Protein AF-A0A268QV67-F1 (afdb_monomer)

Structure (mmCIF, N/CA/C/O backbone):
data_AF-A0A268QV67-F1
#
_entry.id   AF-A0A268QV67-F1
#
loop_
_atom_site.group_PDB
_atom_site.id
_atom_site.type_symbol
_atom_site.label_atom_id
_atom_site.label_alt_id
_atom_site.label_comp_id
_atom_site.label_asym_id
_atom_site.label_entity_id
_atom_site.label_seq_id
_atom_site.pdbx_PDB_ins_code
_atom_site.Cartn_x
_atom_site.Cartn_y
_atom_site.Cartn_z
_atom_site.occupancy
_atom_site.B_iso_or_equiv
_atom_site.auth_seq_id
_atom_site.auth_comp_id
_atom_site.auth_asym_id
_atom_site.auth_atom_id
_atom_site.pdbx_PDB_model_num
ATOM 1 N N . TRP A 1 1 ? -5.470 3.882 -0.941 1.00 94.44 1 TRP A N 1
ATOM 2 C CA . TRP A 1 1 ? -4.275 4.562 -0.418 1.00 94.44 1 TRP A CA 1
ATOM 3 C C . TRP A 1 1 ? -3.032 3.879 -0.976 1.00 94.44 1 TRP A C 1
ATOM 5 O O . TRP A 1 1 ? -2.979 2.657 -0.959 1.00 94.44 1 TRP A O 1
ATOM 15 N N . TYR A 1 2 ? -2.085 4.646 -1.523 1.00 96.75 2 TYR A N 1
ATOM 16 C CA . TYR A 1 2 ? -0.872 4.145 -2.180 1.00 96.75 2 TYR A CA 1
ATOM 17 C C . TYR A 1 2 ? 0.352 4.808 -1.545 1.00 96.75 2 TYR A C 1
ATOM 19 O O . TYR A 1 2 ? 0.391 6.037 -1.464 1.00 96.75 2 TYR A O 1
ATOM 27 N N . SER A 1 3 ? 1.297 4.026 -1.020 1.00 97.50 3 SER A N 1
ATOM 28 C CA . SER A 1 3 ? 2.439 4.570 -0.270 1.00 97.50 3 SER A CA 1
ATOM 29 C C . SER A 1 3 ? 3.671 3.663 -0.304 1.00 97.50 3 SER A C 1
ATOM 31 O O . SER A 1 3 ? 3.614 2.545 -0.798 1.00 97.50 3 SER A O 1
ATOM 33 N N . ALA A 1 4 ? 4.798 4.130 0.229 1.00 97.56 4 ALA A N 1
ATOM 34 C CA . ALA A 1 4 ? 6.015 3.328 0.330 1.00 97.56 4 ALA A CA 1
ATOM 35 C C . ALA A 1 4 ? 5.965 2.367 1.540 1.00 97.56 4 ALA A C 1
ATOM 37 O O . ALA A 1 4 ? 5.409 2.735 2.582 1.00 97.56 4 ALA A O 1
ATOM 38 N N . PRO A 1 5 ? 6.606 1.178 1.482 1.00 97.38 5 PRO A N 1
ATOM 39 C CA . PRO A 1 5 ? 6.769 0.269 2.625 1.00 97.38 5 PRO A CA 1
ATOM 40 C C . PRO A 1 5 ? 7.279 0.943 3.896 1.00 97.38 5 PRO A C 1
ATOM 42 O O . PRO A 1 5 ? 6.878 0.579 5.000 1.00 97.38 5 PRO A O 1
ATOM 45 N N . THR A 1 6 ? 8.141 1.948 3.756 1.00 97.69 6 THR A N 1
ATOM 46 C CA . THR A 1 6 ? 8.666 2.739 4.875 1.00 97.69 6 THR A CA 1
ATOM 47 C C . THR A 1 6 ? 7.556 3.434 5.667 1.00 97.69 6 THR A C 1
ATOM 49 O O . THR A 1 6 ? 7.559 3.363 6.894 1.00 97.69 6 THR A O 1
ATOM 52 N N . ALA A 1 7 ? 6.547 4.006 5.003 1.00 96.75 7 ALA A N 1
ATOM 53 C CA . ALA A 1 7 ? 5.418 4.641 5.685 1.00 96.75 7 ALA A CA 1
ATOM 54 C C . ALA A 1 7 ? 4.578 3.622 6.473 1.00 96.75 7 ALA A C 1
ATOM 56 O O . ALA A 1 7 ? 4.190 3.878 7.614 1.00 96.75 7 ALA A O 1
ATOM 57 N N . PHE A 1 8 ? 4.354 2.433 5.906 1.00 96.56 8 PHE A N 1
ATOM 58 C CA . PHE A 1 8 ? 3.659 1.355 6.611 1.00 96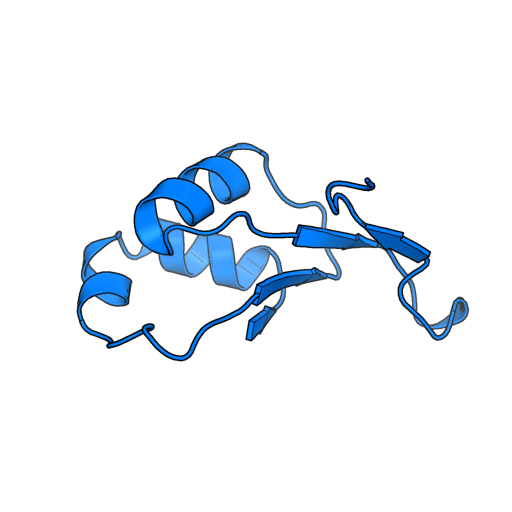.56 8 PHE A CA 1
ATOM 59 C C . PHE A 1 8 ? 4.447 0.863 7.829 1.00 96.56 8 PHE A C 1
ATOM 61 O O . PHE A 1 8 ? 3.865 0.673 8.894 1.00 96.56 8 PHE A O 1
ATOM 68 N N . ARG A 1 9 ? 5.774 0.717 7.710 1.00 96.38 9 ARG A N 1
ATOM 69 C CA . ARG A 1 9 ? 6.648 0.353 8.838 1.00 96.38 9 ARG A CA 1
ATOM 70 C C . ARG A 1 9 ? 6.600 1.395 9.956 1.00 96.38 9 ARG A C 1
ATOM 72 O O . ARG A 1 9 ? 6.529 1.018 11.122 1.00 96.38 9 ARG A O 1
ATOM 79 N N . MET A 1 10 ? 6.587 2.683 9.613 1.00 96.44 10 MET A N 1
ATOM 80 C CA . MET A 1 10 ? 6.458 3.765 10.593 1.00 96.44 10 MET A CA 1
ATOM 81 C C . MET A 1 10 ? 5.110 3.729 11.320 1.00 96.44 10 MET A C 1
ATOM 83 O O . MET A 1 10 ? 5.084 3.853 12.540 1.00 96.44 10 MET A O 1
ATOM 87 N N . LEU A 1 1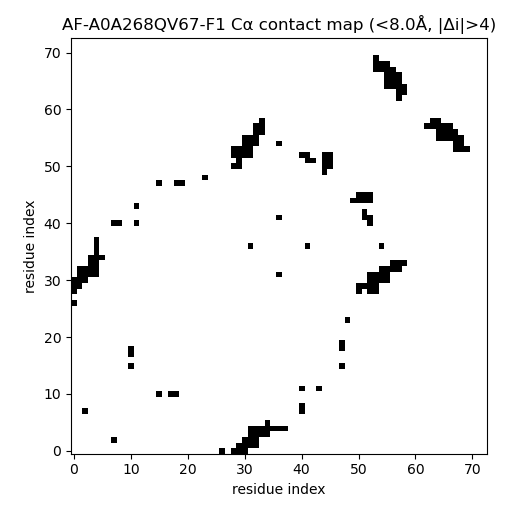1 ? 4.002 3.511 10.604 1.00 95.31 11 LEU A N 1
ATOM 88 C CA . LEU A 1 11 ? 2.676 3.387 11.225 1.00 95.31 11 LEU A CA 1
ATOM 89 C C . LEU A 1 11 ? 2.571 2.160 12.127 1.00 95.31 11 LEU A C 1
ATOM 91 O O . LEU A 1 11 ? 2.067 2.266 13.241 1.00 95.31 11 LEU A O 1
ATOM 95 N N . MET A 1 12 ? 3.090 1.020 11.674 1.00 95.25 12 MET A N 1
ATOM 96 C CA . MET A 1 12 ? 3.163 -0.193 12.483 1.00 95.25 12 MET A CA 1
ATOM 97 C C . MET A 1 12 ? 3.985 0.044 13.761 1.00 95.25 12 MET A C 1
ATOM 99 O O . MET A 1 12 ? 3.574 -0.378 14.838 1.00 95.25 12 MET A O 1
ATOM 103 N N . GLY A 1 13 ? 5.107 0.768 13.666 1.00 95.62 13 GLY A N 1
ATOM 104 C CA . GLY A 1 13 ? 5.939 1.139 14.816 1.00 95.62 13 GLY A CA 1
ATOM 105 C C . GLY A 1 13 ? 5.297 2.165 15.758 1.00 95.62 13 GLY A C 1
ATOM 106 O O . GLY A 1 13 ? 5.548 2.126 16.959 1.00 95.62 13 GLY A O 1
ATOM 107 N N . ALA A 1 14 ? 4.441 3.052 15.243 1.00 95.25 14 ALA A N 1
ATOM 108 C CA . ALA A 1 14 ? 3.683 4.018 16.042 1.00 95.25 14 ALA A CA 1
ATOM 109 C C . ALA A 1 14 ? 2.501 3.384 16.807 1.00 95.25 14 ALA A C 1
ATOM 111 O O . ALA A 1 14 ? 1.924 4.025 17.687 1.00 95.25 14 ALA A O 1
ATOM 112 N N . GLY A 1 15 ? 2.163 2.128 16.496 1.00 93.94 15 GLY A N 1
ATOM 113 C CA . GLY A 1 15 ? 1.135 1.340 17.166 1.00 93.94 15 GLY A CA 1
ATOM 114 C C . GLY A 1 15 ? -0.248 1.422 16.512 1.00 93.94 15 GLY A C 1
ATOM 115 O O . GLY A 1 15 ? -0.654 2.442 15.951 1.00 93.94 15 GLY A O 1
ATOM 116 N N . ASP A 1 16 ? -1.006 0.329 16.643 1.00 93.56 16 ASP A N 1
ATOM 117 C CA . ASP A 1 16 ? -2.316 0.136 15.999 1.00 93.56 16 ASP A CA 1
ATOM 118 C C . ASP A 1 16 ? -3.341 1.229 16.373 1.00 93.56 16 ASP A C 1
ATOM 120 O O . ASP A 1 16 ? -4.217 1.572 15.578 1.00 93.56 16 ASP A O 1
ATOM 124 N N . GLU A 1 17 ? -3.219 1.812 17.569 1.00 92.69 17 GLU A N 1
ATOM 125 C CA . GLU A 1 17 ? -4.141 2.828 18.094 1.00 92.69 17 GLU A CA 1
ATOM 126 C C . GLU A 1 17 ? -4.121 4.141 17.305 1.00 92.69 17 GLU A C 1
ATOM 128 O O . GLU A 1 17 ? -5.090 4.894 17.344 1.00 92.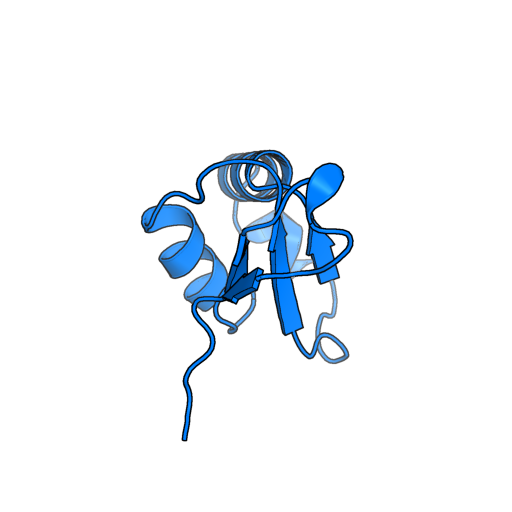69 17 GLU A O 1
ATOM 133 N N . VAL A 1 18 ? -3.043 4.438 16.571 1.00 92.38 18 VAL A N 1
ATOM 134 C CA . VAL A 1 18 ? -2.992 5.634 15.717 1.00 92.38 18 VAL A CA 1
ATOM 135 C C . VAL A 1 18 ? -3.976 5.499 14.561 1.00 92.38 18 VAL A C 1
ATOM 137 O O . VAL A 1 18 ? -4.710 6.440 14.271 1.00 92.38 18 VAL A O 1
ATOM 140 N N . VAL A 1 19 ? -4.026 4.325 13.933 1.00 91.25 19 VAL A N 1
ATOM 141 C CA . VAL A 1 19 ? -4.891 4.079 12.775 1.00 91.25 19 VAL A CA 1
ATOM 142 C C . VAL A 1 19 ? -6.360 4.010 13.191 1.00 91.25 19 VAL A C 1
ATOM 144 O O . VAL A 1 19 ? -7.212 4.581 12.517 1.00 91.25 19 VAL A O 1
ATOM 147 N N . LYS A 1 20 ? -6.655 3.390 14.342 1.00 89.62 20 LYS A N 1
ATOM 148 C CA . LYS A 1 20 ? -8.024 3.230 14.868 1.00 89.62 20 LYS A CA 1
ATOM 149 C C . LYS A 1 20 ? -8.743 4.545 15.192 1.00 89.62 20 LYS A C 1
ATOM 151 O O . LYS A 1 20 ? -9.953 4.538 15.386 1.00 89.62 20 LYS A O 1
ATOM 156 N N . LYS A 1 21 ? -8.022 5.669 15.266 1.00 94.25 21 LYS A N 1
ATOM 157 C CA . LYS A 1 21 ? -8.605 7.004 15.493 1.00 94.25 21 LYS A CA 1
ATOM 158 C C . LYS A 1 21 ? -9.320 7.572 14.268 1.00 94.25 21 LYS A C 1
ATOM 160 O O . LYS A 1 21 ? -10.020 8.571 14.402 1.00 94.25 21 LYS A O 1
ATOM 165 N N . PHE A 1 22 ? -9.119 6.983 13.093 1.00 93.25 22 PHE A N 1
ATOM 166 C CA . 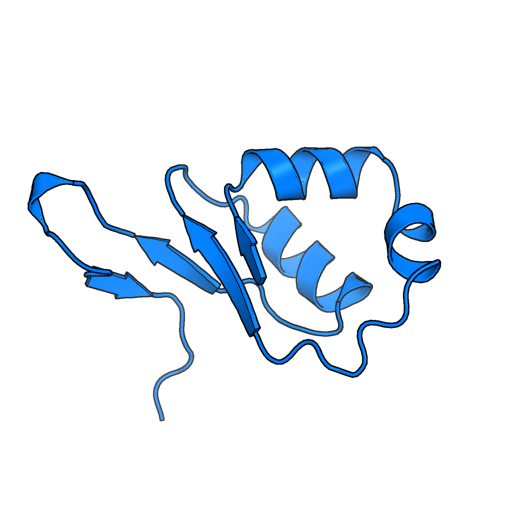PHE A 1 22 ? -9.652 7.488 11.835 1.00 93.25 22 PHE A CA 1
ATOM 167 C C . PHE A 1 22 ? -10.727 6.552 11.284 1.00 93.25 22 PHE A C 1
ATOM 169 O O . PHE A 1 22 ? -10.591 5.331 11.350 1.00 93.25 22 PHE A O 1
ATOM 176 N N . ASP A 1 23 ? -11.778 7.130 10.702 1.00 93.88 23 ASP A N 1
ATOM 177 C CA . ASP A 1 23 ? -12.747 6.363 9.924 1.00 93.88 23 ASP A CA 1
ATOM 178 C C . ASP A 1 23 ? -12.158 6.033 8.546 1.00 93.88 23 ASP A C 1
ATOM 180 O O . ASP A 1 23 ? -11.862 6.919 7.742 1.00 93.88 23 ASP A O 1
ATOM 184 N N . LEU A 1 24 ? -11.981 4.740 8.285 1.00 93.44 24 LEU A N 1
ATOM 185 C CA . LEU A 1 24 ? -11.452 4.208 7.031 1.00 93.44 24 LEU A CA 1
ATOM 186 C C . LEU A 1 24 ? -12.533 3.518 6.192 1.00 93.44 24 LEU A C 1
ATOM 188 O O . LEU A 1 24 ? -12.206 2.792 5.258 1.00 93.44 24 LEU A O 1
ATOM 192 N N . SER A 1 25 ? -13.815 3.755 6.480 1.00 93.38 25 SER A N 1
ATOM 193 C CA . SER A 1 25 ? -14.951 3.154 5.768 1.00 93.38 25 SER A CA 1
ATOM 194 C C . SER A 1 25 ? -14.941 3.390 4.249 1.00 93.38 25 SER A C 1
ATOM 196 O O . SER A 1 25 ? -15.428 2.560 3.484 1.00 93.38 25 SER A O 1
ATOM 198 N N . SER A 1 26 ? -14.348 4.496 3.790 1.00 94.69 26 SER A N 1
ATOM 199 C CA . SER A 1 26 ? -14.202 4.829 2.364 1.00 94.69 26 SER A CA 1
ATOM 200 C C . SER A 1 26 ? -12.975 4.194 1.689 1.00 94.69 26 SER A C 1
ATOM 202 O O . SER A 1 26 ? -12.826 4.261 0.462 1.00 94.69 26 SER A O 1
ATOM 204 N N . LEU A 1 27 ? -12.074 3.577 2.461 1.00 94.44 27 LEU A N 1
ATOM 205 C CA . LEU A 1 27 ? -10.851 2.969 1.952 1.00 94.44 27 LEU A CA 1
ATOM 206 C C . LEU A 1 27 ? -11.173 1.649 1.242 1.00 94.44 27 LEU A C 1
ATOM 208 O O . LEU A 1 27 ? -11.652 0.700 1.849 1.00 94.44 27 LEU A O 1
ATOM 212 N N . ARG A 1 28 ? -10.882 1.585 -0.063 1.00 92.31 28 ARG A N 1
ATOM 213 C CA . ARG A 1 28 ? -11.148 0.392 -0.894 1.00 92.31 28 ARG A CA 1
ATOM 214 C C . ARG A 1 28 ? -9.923 -0.470 -1.185 1.00 92.31 28 ARG A C 1
ATOM 216 O O . ARG A 1 28 ? -10.056 -1.666 -1.404 1.00 92.31 28 ARG A O 1
ATOM 223 N N . HIS A 1 29 ? -8.739 0.137 -1.221 1.00 92.81 29 HIS A N 1
ATOM 224 C CA . HIS A 1 29 ? -7.489 -0.552 -1.538 1.00 92.81 29 HIS A CA 1
ATOM 225 C C . HIS A 1 29 ? -6.320 0.084 -0.797 1.00 92.81 29 HIS A C 1
ATOM 227 O O . HIS A 1 29 ? -6.261 1.313 -0.665 1.00 92.81 29 HIS A O 1
ATOM 233 N N . VAL A 1 30 ? -5.359 -0.743 -0.393 1.00 95.62 30 VAL A N 1
ATOM 234 C CA . VAL A 1 30 ? -4.071 -0.315 0.158 1.00 95.62 30 VAL A CA 1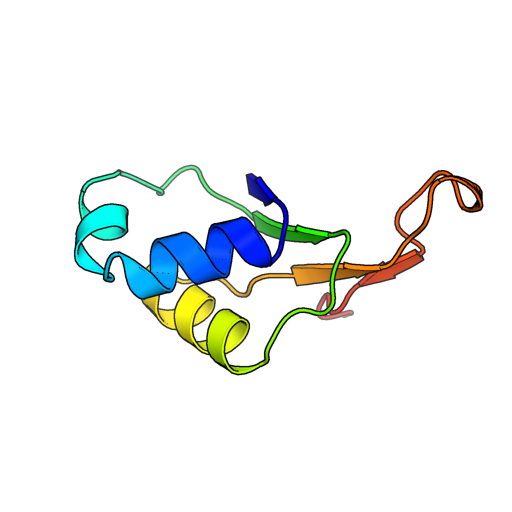
ATOM 235 C C . VAL A 1 30 ? -2.966 -0.924 -0.692 1.00 95.62 30 VAL A C 1
ATOM 237 O O . VA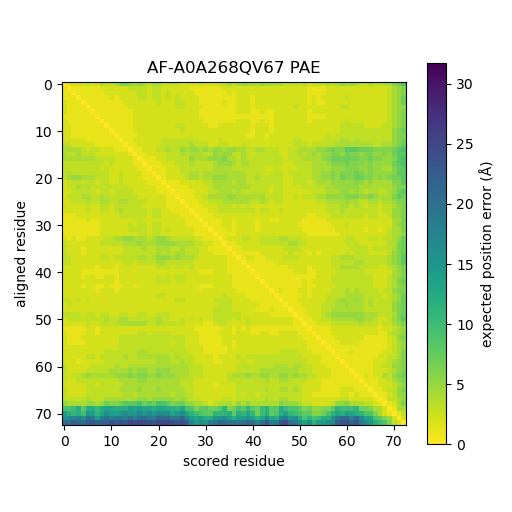L A 1 30 ? -2.976 -2.129 -0.925 1.00 95.62 30 VAL A O 1
ATOM 240 N N . LEU A 1 31 ? -2.050 -0.097 -1.188 1.00 96.38 31 LEU A N 1
ATOM 241 C CA . LEU A 1 31 ? -0.996 -0.513 -2.110 1.00 96.38 31 LEU A CA 1
ATOM 242 C C . LEU A 1 31 ? 0.377 -0.025 -1.623 1.00 96.38 31 LEU A C 1
ATOM 244 O O . LEU A 1 31 ? 0.472 1.093 -1.102 1.00 96.38 31 LEU A O 1
ATOM 248 N N . SER A 1 32 ? 1.424 -0.828 -1.832 1.00 97.25 32 SER A N 1
ATOM 249 C CA . SER A 1 32 ? 2.826 -0.454 -1.623 1.00 97.25 32 SER A CA 1
ATOM 250 C C . SER A 1 32 ? 3.630 -0.372 -2.915 1.00 97.25 32 SER A C 1
ATOM 252 O O . SER A 1 32 ? 3.337 -1.070 -3.883 1.00 97.25 32 SER A O 1
ATOM 254 N N . VAL A 1 33 ? 4.651 0.487 -2.918 1.00 97.69 33 VAL A N 1
ATOM 255 C CA . VAL A 1 33 ? 5.577 0.683 -4.043 1.00 97.69 33 VAL A CA 1
ATOM 256 C C . VAL A 1 33 ? 6.964 1.113 -3.578 1.00 97.69 33 VAL A C 1
ATOM 258 O O . VAL A 1 33 ? 7.109 1.793 -2.564 1.00 97.69 33 VAL A O 1
ATOM 261 N N . GLY A 1 34 ? 7.974 0.783 -4.379 1.00 96.38 34 GLY A N 1
ATOM 262 C CA . GLY A 1 34 ? 9.286 1.432 -4.368 1.00 96.38 34 GLY A CA 1
ATOM 263 C C . GLY A 1 34 ? 10.356 0.665 -3.602 1.00 96.38 34 GLY A C 1
ATOM 264 O O . GLY A 1 34 ? 11.503 0.640 -4.028 1.00 96.38 34 GLY A O 1
ATOM 265 N N . GLU A 1 35 ? 9.984 -0.020 -2.526 1.00 96.56 35 GLU A N 1
ATOM 266 C CA . GLU A 1 35 ? 10.886 -0.873 -1.747 1.00 96.56 35 GLU A CA 1
ATOM 267 C C . GLU A 1 35 ? 10.259 -2.263 -1.544 1.00 96.56 35 GLU A C 1
ATOM 269 O O . GLU A 1 35 ? 9.046 -2.415 -1.712 1.00 96.56 35 GLU A O 1
ATOM 274 N N . PRO A 1 36 ? 11.039 -3.287 -1.158 1.00 94.88 36 PRO A N 1
ATOM 275 C CA . PRO A 1 36 ? 10.481 -4.578 -0.770 1.00 94.88 36 PRO A CA 1
ATOM 276 C C . PRO A 1 36 ? 9.541 -4.463 0.439 1.00 94.88 36 PRO A C 1
ATOM 278 O O . PRO A 1 36 ? 9.896 -3.876 1.466 1.00 94.88 36 PRO A O 1
ATOM 281 N N . LEU A 1 37 ? 8.349 -5.059 0.345 1.00 95.19 37 LEU A N 1
ATOM 282 C CA . LEU A 1 37 ? 7.393 -5.107 1.449 1.00 95.19 37 LEU A CA 1
ATOM 283 C C . LEU A 1 37 ? 7.608 -6.349 2.331 1.00 95.19 37 LEU A C 1
ATOM 285 O O . LEU A 1 37 ? 7.505 -7.488 1.876 1.00 95.19 37 LEU A O 1
ATOM 289 N N . ASN A 1 38 ? 7.836 -6.145 3.630 1.00 94.19 38 ASN A N 1
ATOM 290 C CA . ASN A 1 38 ? 7.979 -7.250 4.580 1.00 94.19 38 ASN A CA 1
ATOM 291 C C . ASN A 1 38 ? 6.649 -8.020 4.758 1.00 94.19 38 ASN A C 1
ATOM 293 O O . ASN A 1 38 ? 5.607 -7.386 4.961 1.00 94.19 38 ASN A O 1
ATOM 297 N N . PRO A 1 39 ? 6.663 -9.368 4.830 1.00 94.06 39 PRO A N 1
ATOM 298 C CA . PRO A 1 39 ? 5.453 -10.167 5.055 1.00 94.06 39 PRO A CA 1
ATOM 299 C C . PRO A 1 39 ? 4.678 -9.800 6.329 1.00 94.06 39 PRO A C 1
ATOM 301 O O . PRO A 1 39 ? 3.448 -9.837 6.338 1.00 94.06 39 PRO A O 1
ATOM 304 N N . GLU A 1 40 ? 5.380 -9.402 7.395 1.00 95.50 40 GLU A N 1
ATOM 305 C CA . GLU A 1 40 ? 4.750 -8.964 8.648 1.00 95.50 40 GLU A CA 1
ATOM 306 C C . GLU A 1 40 ? 3.896 -7.706 8.472 1.00 95.50 40 GLU A C 1
ATOM 308 O O . GLU A 1 40 ? 2.822 -7.603 9.058 1.00 95.50 40 GLU A O 1
ATOM 313 N N . VAL A 1 41 ? 4.306 -6.787 7.592 1.00 95.38 41 VAL A N 1
ATOM 314 C CA . VAL A 1 41 ? 3.540 -5.567 7.301 1.00 95.38 41 VAL A CA 1
ATOM 315 C C . VAL A 1 41 ? 2.242 -5.910 6.565 1.00 95.38 41 VAL A C 1
ATOM 317 O O . VAL A 1 41 ? 1.208 -5.299 6.820 1.00 95.38 41 VAL A O 1
ATOM 320 N N . VAL A 1 42 ? 2.249 -6.940 5.711 1.00 94.44 42 VAL A N 1
ATOM 321 C CA . VAL A 1 42 ? 1.036 -7.441 5.039 1.00 94.44 42 VAL A CA 1
ATOM 322 C C . VAL A 1 42 ? 0.052 -8.043 6.049 1.00 94.44 42 VAL A C 1
ATOM 324 O O . VAL A 1 42 ? -1.151 -7.763 5.990 1.00 94.44 42 VAL A O 1
ATOM 327 N N . ARG A 1 43 ? 0.552 -8.858 6.990 1.00 94.88 43 ARG A N 1
ATOM 328 C CA . ARG A 1 43 ? -0.264 -9.443 8.069 1.00 94.88 43 ARG A CA 1
ATOM 329 C C . ARG A 1 43 ? -0.848 -8.359 8.971 1.00 94.88 43 ARG A C 1
ATOM 331 O O . ARG A 1 43 ? -2.048 -8.363 9.239 1.00 94.88 43 ARG A O 1
ATOM 338 N N . TRP A 1 44 ? -0.016 -7.405 9.376 1.00 95.56 44 TRP A N 1
ATOM 339 C CA . TRP A 1 44 ? -0.425 -6.246 10.160 1.00 95.56 44 TRP A CA 1
ATOM 340 C C . TRP A 1 44 ? -1.490 -5.412 9.439 1.00 95.56 44 TRP A C 1
ATOM 342 O O . TRP A 1 44 ? -2.525 -5.108 10.028 1.00 95.56 44 TRP A O 1
ATOM 352 N N . GLY A 1 45 ? -1.304 -5.124 8.148 1.00 94.38 45 GLY A N 1
ATOM 353 C CA . GLY A 1 45 ? -2.282 -4.379 7.356 1.00 94.38 45 GLY A CA 1
ATOM 354 C C . GLY A 1 45 ? -3.647 -5.070 7.303 1.00 94.38 45 GLY A C 1
ATOM 355 O O . GLY A 1 45 ? -4.670 -4.415 7.486 1.00 94.38 45 GLY A O 1
ATOM 356 N N . THR A 1 46 ? -3.663 -6.402 7.182 1.00 93.44 46 THR A N 1
ATOM 357 C CA . THR A 1 46 ? -4.907 -7.193 7.219 1.00 93.44 46 THR A CA 1
ATOM 358 C C . THR A 1 46 ? -5.617 -7.066 8.569 1.00 93.44 46 THR A C 1
ATOM 360 O O . THR A 1 46 ? -6.836 -6.955 8.606 1.00 93.44 46 THR A O 1
ATOM 363 N N . LYS A 1 47 ? -4.868 -7.020 9.677 1.00 94.12 47 LYS A N 1
ATOM 364 C CA . LYS A 1 47 ? -5.415 -6.840 11.032 1.00 94.12 47 LYS A CA 1
ATOM 365 C C . LYS A 1 47 ? -5.942 -5.419 11.276 1.00 94.12 47 LYS A C 1
ATOM 367 O O . LYS A 1 47 ? -6.974 -5.261 11.917 1.00 94.12 47 LYS A O 1
ATOM 372 N N . VAL A 1 48 ? -5.218 -4.396 10.822 1.00 94.44 48 VAL A N 1
ATOM 373 C CA . VAL A 1 48 ? -5.466 -2.993 11.199 1.00 94.44 48 VAL A CA 1
ATOM 374 C C . VAL A 1 48 ? -6.378 -2.265 10.214 1.00 9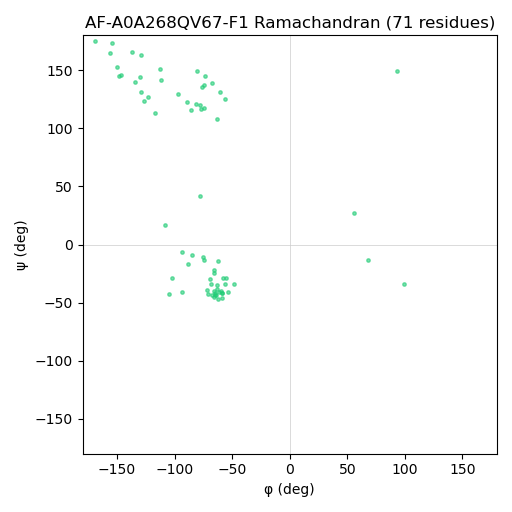4.44 48 VAL A C 1
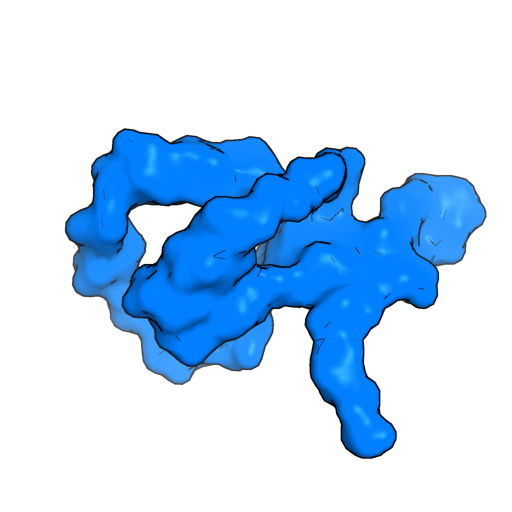ATOM 376 O O . VAL A 1 48 ? -7.260 -1.526 10.637 1.00 94.44 48 VAL A O 1
ATOM 379 N N . PHE A 1 49 ? -6.202 -2.489 8.913 1.00 93.19 49 PHE A N 1
ATOM 380 C CA . PHE A 1 49 ? -7.040 -1.889 7.871 1.00 93.19 49 PHE A CA 1
ATOM 381 C C . PHE A 1 49 ? -8.214 -2.781 7.463 1.00 93.19 49 PHE A C 1
ATOM 383 O O . PHE A 1 49 ? -9.028 -2.359 6.650 1.00 93.19 49 PHE A O 1
ATOM 390 N N . ASN A 1 50 ? -8.285 -4.018 7.974 1.00 92.12 50 ASN A N 1
ATOM 391 C CA . ASN A 1 50 ? -9.192 -5.059 7.480 1.00 92.12 50 ASN A CA 1
ATOM 392 C C . ASN A 1 50 ? -9.011 -5.344 5.971 1.00 92.12 50 ASN A C 1
ATOM 394 O O . ASN A 1 50 ? -9.942 -5.741 5.273 1.00 92.12 50 ASN A O 1
ATOM 398 N N . MET A 1 51 ? -7.804 -5.093 5.447 1.00 91.81 51 MET A N 1
ATOM 399 C CA . MET A 1 51 ? -7.464 -5.197 4.028 1.00 91.81 51 MET A CA 1
ATOM 400 C C . MET A 1 51 ? -6.022 -5.650 3.847 1.00 91.81 51 MET A C 1
ATOM 402 O O . MET A 1 51 ? -5.132 -5.257 4.600 1.00 91.81 51 MET A O 1
ATOM 406 N N . ARG A 1 52 ? -5.758 -6.426 2.796 1.00 92.06 52 ARG A N 1
ATOM 407 C CA . ARG A 1 52 ? -4.388 -6.776 2.418 1.00 92.06 52 ARG A CA 1
ATOM 408 C C . ARG A 1 52 ? -3.702 -5.577 1.760 1.00 92.06 52 ARG A C 1
ATOM 410 O O . ARG A 1 52 ? -4.293 -4.920 0.908 1.00 92.06 52 ARG A O 1
ATOM 417 N N . ILE A 1 53 ? -2.441 -5.331 2.114 1.00 95.19 53 ILE A N 1
ATOM 418 C CA . ILE A 1 53 ? -1.591 -4.385 1.380 1.00 95.19 53 ILE A CA 1
ATOM 419 C C . ILE A 1 53 ? -1.098 -5.078 0.109 1.00 95.19 53 ILE A C 1
ATOM 421 O O . ILE A 1 53 ? -0.443 -6.124 0.183 1.00 95.19 53 ILE A O 1
ATOM 425 N N . HIS A 1 54 ? -1.434 -4.504 -1.042 1.00 95.12 54 HIS A N 1
ATOM 426 C CA . HIS A 1 54 ? -1.005 -4.999 -2.339 1.00 95.12 54 HIS A CA 1
ATOM 427 C C . HIS A 1 54 ? 0.369 -4.442 -2.698 1.00 95.12 54 HIS A C 1
ATOM 429 O O . HIS A 1 54 ? 0.524 -3.237 -2.862 1.00 95.12 54 HIS A O 1
ATOM 435 N N . ASP A 1 55 ? 1.358 -5.312 -2.821 1.00 95.62 55 ASP A N 1
ATOM 436 C CA . ASP A 1 55 ? 2.700 -4.940 -3.232 1.00 95.62 55 ASP A CA 1
ATOM 437 C C . ASP A 1 55 ? 2.767 -4.824 -4.749 1.00 95.62 55 ASP A C 1
ATOM 439 O O . ASP A 1 55 ? 2.456 -5.785 -5.456 1.00 95.62 55 ASP A O 1
ATOM 443 N N . THR A 1 56 ? 3.132 -3.635 -5.226 1.00 96.38 56 THR A N 1
ATOM 444 C CA . THR A 1 56 ? 3.195 -3.299 -6.648 1.00 96.38 56 THR A CA 1
ATOM 445 C C . THR A 1 56 ? 4.625 -2.973 -7.044 1.00 96.38 56 THR A C 1
ATOM 447 O O . THR A 1 56 ? 5.207 -1.970 -6.625 1.00 96.38 56 THR A O 1
ATOM 450 N N . TRP A 1 57 ? 5.197 -3.830 -7.882 1.00 96.31 57 TRP A N 1
ATOM 451 C CA . TRP A 1 57 ? 6.547 -3.674 -8.393 1.00 96.31 57 TRP A CA 1
ATOM 452 C C . TRP A 1 57 ? 6.539 -3.032 -9.781 1.00 96.31 57 TRP A C 1
ATOM 454 O O . TRP A 1 57 ? 5.818 -3.473 -10.685 1.00 96.31 57 TRP A O 1
ATOM 464 N N . TRP A 1 58 ? 7.352 -1.986 -9.924 1.00 97.44 58 TRP A N 1
ATOM 465 C CA . TRP A 1 58 ? 7.677 -1.297 -11.172 1.00 97.44 58 TRP A CA 1
ATOM 466 C C . TRP A 1 58 ? 8.846 -0.325 -10.972 1.00 97.44 58 TRP A C 1
ATOM 468 O O . TRP A 1 58 ? 9.311 -0.139 -9.846 1.00 97.44 58 TRP A O 1
ATOM 478 N N . MET A 1 59 ? 9.313 0.292 -12.059 1.00 97.94 59 MET A N 1
ATOM 479 C CA . MET A 1 59 ? 10.398 1.280 -12.063 1.00 97.94 59 MET A CA 1
ATOM 480 C C . MET A 1 59 ? 10.040 2.456 -12.979 1.00 97.94 59 MET A C 1
ATOM 482 O O . MET A 1 59 ? 9.137 2.351 -13.809 1.00 97.94 59 MET A O 1
ATOM 486 N N . THR A 1 60 ? 10.771 3.567 -12.881 1.00 97.56 60 THR A N 1
ATOM 487 C CA . THR A 1 60 ? 10.562 4.733 -13.758 1.00 97.56 60 THR A CA 1
ATOM 488 C C . THR A 1 60 ? 10.609 4.340 -15.239 1.00 97.56 60 THR A C 1
ATOM 490 O O . THR A 1 60 ? 9.771 4.776 -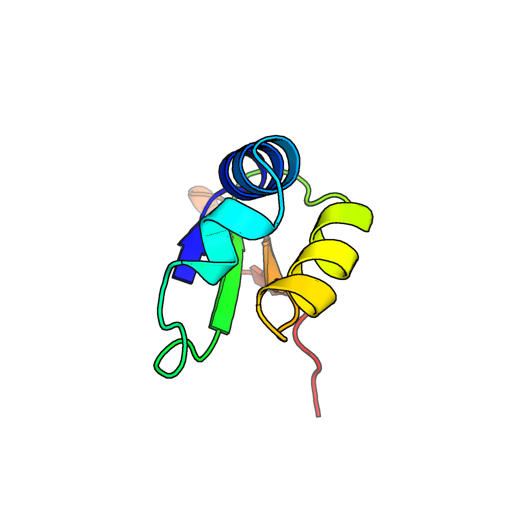16.024 1.00 97.56 60 THR A O 1
ATOM 493 N N . GLU A 1 61 ? 11.535 3.454 -15.604 1.00 98.38 61 GLU A N 1
ATOM 494 C CA . GLU A 1 61 ? 11.758 2.938 -16.956 1.00 98.38 61 GLU A CA 1
ATOM 495 C C . GLU A 1 61 ? 10.589 2.099 -17.484 1.00 98.38 61 GLU A C 1
ATOM 497 O O . GLU A 1 61 ? 10.412 1.988 -18.695 1.00 98.38 61 GLU A O 1
ATOM 502 N N . THR A 1 62 ? 9.784 1.502 -16.601 1.00 97.50 62 THR A N 1
ATOM 503 C CA . THR A 1 62 ? 8.653 0.654 -17.003 1.00 97.50 62 THR A CA 1
ATOM 504 C C . THR A 1 62 ? 7.375 1.460 -17.207 1.00 97.50 62 THR A C 1
ATOM 506 O O . THR A 1 62 ? 6.433 0.957 -17.814 1.00 97.50 62 THR A O 1
ATOM 509 N N . GLY A 1 63 ? 7.313 2.693 -16.692 1.00 97.50 63 GLY A N 1
ATOM 510 C CA . GLY A 1 63 ? 6.205 3.637 -16.877 1.00 97.50 63 GLY A CA 1
ATOM 511 C C . GLY A 1 63 ? 4.875 3.260 -16.205 1.00 97.50 63 GLY A C 1
ATOM 512 O O . GLY A 1 63 ? 3.990 4.107 -16.103 1.00 97.50 63 GLY A O 1
ATOM 513 N N . ALA A 1 64 ? 4.718 2.020 -15.735 1.00 96.25 64 ALA A N 1
ATOM 514 C CA . ALA A 1 64 ? 3.518 1.513 -15.075 1.00 96.25 64 ALA A CA 1
ATOM 515 C C . ALA A 1 64 ? 3.821 0.312 -14.162 1.00 96.25 64 ALA A C 1
ATOM 517 O O . ALA A 1 64 ? 4.874 -0.320 -14.286 1.00 96.25 64 ALA A O 1
ATOM 518 N N . GLN A 1 65 ? 2.863 -0.015 -13.282 1.00 95.56 65 GLN A N 1
ATOM 519 C CA . GLN A 1 65 ? 2.865 -1.222 -12.445 1.00 95.56 65 GLN A CA 1
ATOM 520 C C . GLN A 1 65 ? 2.987 -2.481 -13.313 1.00 95.56 65 GLN A C 1
ATOM 522 O O . GLN A 1 65 ? 2.173 -2.680 -14.212 1.00 95.56 65 GLN A O 1
ATOM 527 N N . LEU A 1 66 ? 3.983 -3.330 -13.038 1.00 96.06 66 LEU A N 1
ATOM 528 C CA . LEU A 1 66 ? 4.223 -4.550 -13.817 1.00 96.06 66 LEU A CA 1
ATOM 529 C C . LEU A 1 66 ? 3.779 -5.815 -13.089 1.00 96.06 66 LEU A C 1
ATOM 531 O O . LEU A 1 66 ? 3.192 -6.704 -13.697 1.00 96.06 66 LEU A O 1
ATOM 535 N N . ILE A 1 67 ? 4.073 -5.911 -11.793 1.00 95.38 67 ILE A N 1
ATOM 536 C CA . ILE A 1 67 ? 3.774 -7.099 -10.991 1.00 95.38 67 ILE A CA 1
ATOM 537 C C . ILE A 1 67 ? 3.045 -6.647 -9.735 1.00 95.38 67 ILE A C 1
ATOM 539 O O . ILE A 1 67 ? 3.493 -5.732 -9.049 1.00 95.38 67 ILE A O 1
ATOM 543 N N . CYS A 1 68 ? 1.926 -7.295 -9.427 1.00 92.88 68 CYS A N 1
ATOM 544 C CA . CYS A 1 68 ? 1.177 -7.052 -8.205 1.00 92.88 68 CYS A CA 1
ATOM 545 C C . CYS A 1 68 ? 0.777 -8.379 -7.565 1.00 92.88 68 CYS A C 1
ATOM 547 O O . CYS A 1 68 ? 0.330 -9.292 -8.257 1.00 92.88 68 CYS A O 1
ATOM 549 N N . ASN A 1 69 ? 0.847 -8.472 -6.237 1.00 87.44 69 ASN A N 1
ATOM 550 C CA . ASN A 1 69 ? 0.303 -9.604 -5.470 1.00 87.44 69 ASN A CA 1
ATOM 551 C C . ASN A 1 69 ? -1.237 -9.516 -5.316 1.00 87.44 69 ASN A C 1
ATOM 553 O O . ASN A 1 69 ? -1.800 -9.744 -4.239 1.00 87.44 69 ASN A O 1
ATOM 557 N N . TYR A 1 70 ? -1.921 -9.128 -6.391 1.00 79.81 70 TYR A N 1
ATOM 558 C CA . TYR A 1 70 ? -3.374 -9.086 -6.435 1.00 79.81 70 TYR A CA 1
ATOM 559 C C . TYR A 1 70 ? -3.909 -10.516 -6.598 1.00 79.81 70 TYR A C 1
ATOM 561 O O . TYR A 1 70 ? -3.363 -11.262 -7.412 1.00 79.81 70 TYR A O 1
ATOM 569 N N . PRO A 1 71 ? -4.944 -10.930 -5.849 1.00 66.44 71 PRO A N 1
ATOM 570 C CA . PRO A 1 71 ? -5.609 -12.196 -6.121 1.00 66.44 71 PRO A CA 1
ATOM 571 C C . PRO A 1 71 ? -6.253 -12.129 -7.512 1.00 66.44 71 PRO A C 1
ATOM 573 O O . PRO A 1 71 ? -7.224 -11.405 -7.719 1.00 66.44 71 PRO A O 1
ATOM 576 N N . CYS A 1 72 ? -5.681 -12.841 -8.479 1.00 63.22 72 CYS A N 1
ATOM 577 C CA . CYS A 1 72 ? -6.332 -13.088 -9.759 1.00 63.22 72 CYS A CA 1
ATOM 578 C C . CYS A 1 72 ? -7.463 -14.114 -9.579 1.00 63.22 72 CYS A C 1
ATOM 580 O O . CYS A 1 72 ? -7.370 -14.992 -8.718 1.00 63.22 72 CYS A O 1
ATOM 582 N N . LEU A 1 73 ? -8.537 -13.927 -10.356 1.00 51.34 73 LEU A N 1
ATOM 583 C CA . LEU A 1 73 ? -9.705 -14.813 -10.433 1.00 51.34 73 LEU A CA 1
ATOM 584 C C . LEU A 1 73 ? -9.316 -16.246 -10.808 1.00 51.34 73 LEU A C 1
ATOM 586 O O . LEU A 1 73 ? -8.451 -16.395 -11.701 1.00 51.34 73 LEU A O 1
#

Nearest PDB structures (foldseek):
  4rvo-assembly2_D  TM=6.773E-01  e=1.410E-02  Bacteroides thetaiotaomicron VPI-5482
  4r1l-assembly1_A  TM=6.853E-01  e=1.853E-02  Bacteroides thetaiotaomicron VPI-5482
  4rvn-assembly2_D  TM=6.762E-01  e=1.853E-02  Bacteroides thetaiotaomicron VPI-5482
  4r1l-assembly2_C  TM=6.854E-01  e=2.275E-02  Bacteroides thetaiotaomicron VPI-5482
  4r1m-assembly2_D  TM=6.769E-01  e=2.608E-02  Bacteroides thetaiotaomicron VPI-5482

Solvent-accessible surface area (backbone atoms only — not comparable to full-atom values): 4515 Å² total; per-residue (Å²): 90,77,46,43,38,66,59,55,52,51,48,62,72,69,34,72,71,66,62,70,76,53,91,58,87,85,64,83,55,40,37,30,34,88,55,86,71,57,70,65,57,33,56,48,30,33,71,76,70,74,37,64,52,30,49,38,44,61,51,84,92,63,77,47,80,75,45,62,73,62,88,74,131

Organism: Shouchella clausii (NCBI:txid79880)

InterPro domains:
  IPR000873 AMP-dependent synthetase/ligase domain [PF00501] (1-67)
  IPR042099 ANL, N-terminal domain [G3DSA:3.40.50.12780] (1-72)

Foldseek 3Di:
DEEALVVLVVVVVVPLVVLVVDDCVVPDAAEHEDDDHDPVSQVVCCVRVVYGYKYFDDDVVRVDTDDIPDDDD

Secondary structure (DSSP, 8-state):
-EE-HHHHHHHHHH-HHHHTTS--TT---EEEESSPPPHHHHHHHHHHSSSPEEEEE--GGG-S--EE-----

Mean predicted aligned error: 3.14 Å

Radius of gyration: 12.67 Å; Cα contacts (8 Å, |Δi|>4): 92; chains: 1; bounding box: 27×22×35 Å

Sequence (73 aa):
WYSAPTAFRMLMGAGDEVVKKFDLSSLRHVLSVGEPLNPEVVRWGTKVFNMRIHDTWWMTETGAQLICNYPCL

pLDDT: mean 93.34, std 7.45, range [51.34, 98.38]